Protein AF-A0A7C1BE95-F1 (afdb_monomer)

Radius of gyration: 9.38 Å; Cα contacts (8 Å, |Δi|>4): 49; chains: 1; bounding box: 23×14×25 Å

Sequence (37 aa):
MKVAIIGAGNGGQALAGYLAMKGFDVSIFNRSKKRIA

Secondary structure (DSSP, 8-state):
-EEEEE--SHHHHHHHHHHHHTT-EEEEE-SSGGG--

Foldseek 3Di:
DEEEQEDLDPVSVVVQVVVVVVVHNYDYDYPDCPRVD

Solvent-accessible surface area (backbone atoms only — not comparable to full-atom values): 2295 Å² total; per-residue (Å²): 111,81,45,80,44,85,39,45,48,75,68,41,47,53,50,45,52,55,42,40,77,71,71,38,52,66,47,79,40,52,99,52,66,93,55,63,128

Mean predicted aligned error: 2.45 Å

pLDDT: mean 94.61, std 6.64, range [64.25, 98.5]

Nearest PDB structures (foldseek):
  8jyt-assembly2_B  TM=9.021E-01  e=6.337E-02  synthetic construct
  5yeq-assembly1_B  TM=9.306E-01  e=1.209E-01  Sulfolobus acidocaldarius
  6s5e-assembly1_E-4  TM=8.697E-01  e=1.732E-01  Bacillus subtilis subsp. subtilis str. 168
  1m32-assembly3_E  TM=7.716E-01  e=4.100E-01  Salmonella enterica subsp. enterica serovar Typhimurium
  2huu-assembly1_B  TM=8.587E-01  e=9.035E-01  Aedes aegypti

Structure (mmCIF, N/CA/C/O backbone):
data_AF-A0A7C1BE95-F1
#
_entry.id   AF-A0A7C1BE95-F1
#
loop_
_atom_site.group_PDB
_atom_site.id
_atom_site.type_symbol
_atom_site.label_atom_id
_atom_site.label_alt_id
_atom_site.label_comp_id
_atom_site.label_asym_id
_atom_site.label_entity_id
_atom_site.label_seq_id
_atom_site.pdbx_PDB_ins_code
_atom_site.Cartn_x
_atom_site.Cartn_y
_atom_site.Cartn_z
_atom_site.occupancy
_atom_site.B_iso_or_equiv
_atom_site.auth_seq_id
_atom_site.auth_comp_id
_atom_site.auth_asym_id
_atom_site.auth_atom_id
_atom_site.pdbx_PDB_model_num
ATOM 1 N N .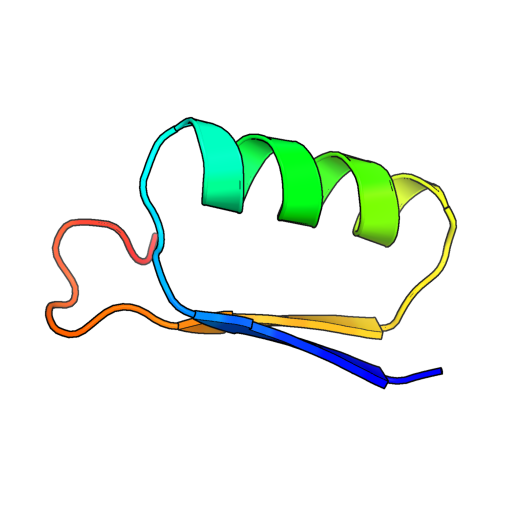 MET A 1 1 ? -13.666 -1.575 6.892 1.00 93.31 1 MET A N 1
ATOM 2 C CA . MET A 1 1 ? -13.568 -0.702 5.697 1.00 93.31 1 MET A CA 1
ATOM 3 C C . MET A 1 1 ? -12.440 -1.224 4.824 1.00 93.31 1 MET A C 1
ATOM 5 O O . MET A 1 1 ? -11.421 -1.607 5.387 1.00 93.31 1 MET A O 1
ATOM 9 N N . LYS A 1 2 ? -12.636 -1.270 3.501 1.00 97.56 2 LYS A N 1
ATOM 10 C CA . LYS A 1 2 ? -11.602 -1.684 2.542 1.00 97.56 2 LYS A CA 1
ATOM 11 C C . LYS A 1 2 ? -10.904 -0.459 1.967 1.00 97.56 2 LYS A C 1
ATOM 13 O O . LYS A 1 2 ? -11.588 0.492 1.592 1.00 97.56 2 LYS A O 1
ATOM 18 N N . VAL A 1 3 ? -9.577 -0.485 1.898 1.00 98.25 3 VAL A N 1
ATOM 19 C CA . VAL A 1 3 ? -8.763 0.630 1.402 1.00 98.25 3 VAL A CA 1
ATOM 20 C C . VAL A 1 3 ? -7.844 0.147 0.287 1.00 98.25 3 VAL A C 1
ATOM 22 O O . VAL A 1 3 ? -7.041 -0.763 0.478 1.00 98.25 3 VAL A O 1
ATOM 25 N N . ALA A 1 4 ? -7.940 0.789 -0.875 1.00 98.00 4 ALA A N 1
ATOM 26 C CA . ALA A 1 4 ? -7.015 0.582 -1.981 1.00 98.00 4 ALA A CA 1
ATOM 27 C C . ALA A 1 4 ? -6.000 1.731 -2.028 1.00 98.00 4 ALA A C 1
ATOM 29 O O . ALA A 1 4 ? -6.381 2.897 -2.114 1.00 98.00 4 ALA A O 1
ATOM 30 N N . ILE A 1 5 ? -4.711 1.400 -1.998 1.00 97.56 5 ILE A N 1
ATOM 31 C CA . ILE A 1 5 ? -3.611 2.357 -2.147 1.00 97.56 5 ILE A CA 1
ATOM 32 C C . ILE A 1 5 ? -3.009 2.187 -3.537 1.00 97.56 5 ILE A C 1
ATOM 34 O O . ILE A 1 5 ? -2.565 1.099 -3.904 1.00 97.56 5 ILE A O 1
ATOM 38 N N . ILE A 1 6 ? -2.970 3.271 -4.312 1.00 97.06 6 ILE A N 1
ATOM 39 C CA . ILE A 1 6 ? -2.387 3.281 -5.655 1.00 97.06 6 ILE A CA 1
ATOM 40 C C . ILE A 1 6 ? -1.009 3.945 -5.595 1.00 97.06 6 ILE A C 1
ATOM 42 O O . ILE A 1 6 ? -0.892 5.152 -5.408 1.00 97.06 6 ILE A O 1
ATOM 46 N N . GLY A 1 7 ? 0.032 3.134 -5.765 1.00 95.88 7 GLY A N 1
ATOM 47 C CA . GLY A 1 7 ? 1.437 3.527 -5.724 1.00 95.88 7 GLY A CA 1
ATOM 48 C C . GLY A 1 7 ? 2.185 2.847 -4.579 1.00 95.88 7 GLY A C 1
ATOM 49 O O . GLY A 1 7 ? 2.060 3.241 -3.426 1.00 95.88 7 GLY A O 1
ATOM 50 N N . ALA A 1 8 ? 3.046 1.878 -4.902 1.00 96.31 8 ALA A N 1
ATOM 51 C CA . ALA A 1 8 ? 3.868 1.157 -3.920 1.00 96.31 8 ALA A CA 1
ATOM 52 C C . ALA A 1 8 ? 5.257 1.794 -3.710 1.00 96.31 8 ALA A C 1
ATOM 54 O O . ALA A 1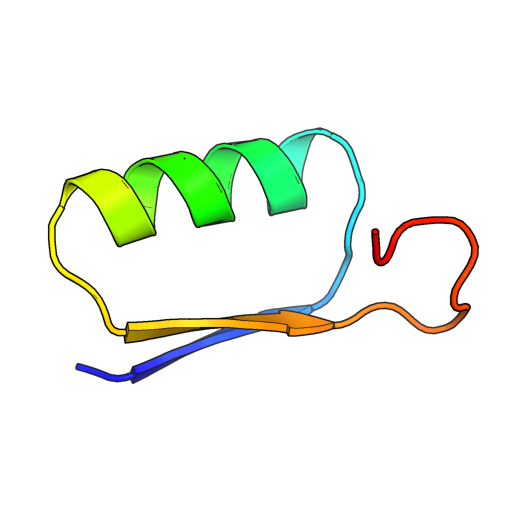 8 ? 6.269 1.110 -3.592 1.00 96.31 8 ALA A O 1
ATOM 55 N N . GLY A 1 9 ? 5.334 3.127 -3.724 1.00 94.38 9 GLY A N 1
ATOM 56 C CA . GLY A 1 9 ? 6.532 3.850 -3.280 1.00 94.38 9 GLY A CA 1
ATOM 57 C C . GLY A 1 9 ? 6.667 3.829 -1.753 1.00 94.38 9 GLY A C 1
ATOM 58 O O . GLY A 1 9 ? 5.781 3.333 -1.063 1.00 94.38 9 GLY A O 1
ATOM 59 N N . ASN A 1 10 ? 7.732 4.431 -1.216 1.00 95.88 10 ASN A N 1
ATOM 60 C CA . ASN A 1 10 ? 8.001 4.430 0.231 1.00 95.88 10 ASN A CA 1
ATOM 61 C C . ASN A 1 10 ? 6.804 4.956 1.047 1.00 95.88 10 ASN A C 1
ATOM 63 O O . ASN A 1 10 ? 6.402 4.334 2.024 1.00 95.88 10 ASN A O 1
ATOM 67 N N . GLY A 1 11 ? 6.187 6.061 0.610 1.00 96.75 11 GLY A N 1
ATOM 68 C CA . GLY A 1 11 ? 5.010 6.624 1.280 1.00 96.75 11 GLY A CA 1
ATOM 69 C C . GLY A 1 11 ? 3.774 5.726 1.199 1.00 96.75 11 GLY A C 1
ATOM 70 O O . GLY A 1 11 ? 3.082 5.546 2.195 1.00 96.75 11 GLY A O 1
ATOM 71 N N . GLY A 1 12 ? 3.519 5.113 0.038 1.00 96.50 12 GLY A N 1
ATOM 72 C CA . GLY A 1 12 ? 2.379 4.211 -0.138 1.00 96.50 12 GLY A CA 1
ATOM 73 C C . GLY 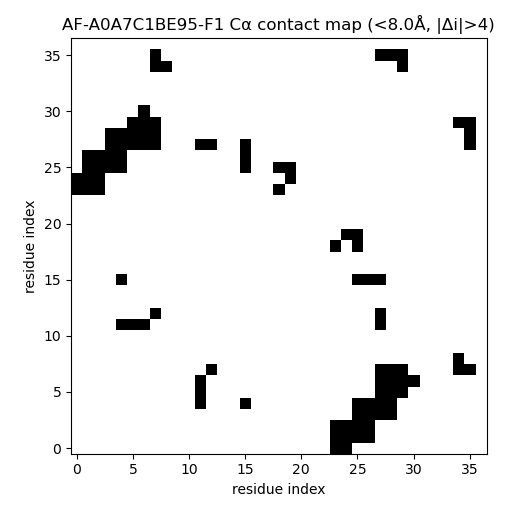A 1 12 ? 2.505 2.939 0.696 1.00 96.50 12 GLY A C 1
ATOM 74 O O . GLY A 1 12 ? 1.536 2.517 1.318 1.00 96.50 12 GLY A O 1
ATOM 75 N N . GLN A 1 13 ? 3.710 2.370 0.779 1.00 95.75 13 GLN A N 1
ATOM 76 C CA . GLN A 1 13 ? 3.995 1.217 1.636 1.00 95.75 13 GLN A CA 1
ATOM 77 C C . GLN A 1 13 ? 3.897 1.572 3.128 1.00 95.75 13 GLN A C 1
ATOM 79 O O . GLN A 1 13 ? 3.282 0.826 3.886 1.00 95.75 13 GLN A O 1
ATOM 84 N N . ALA A 1 14 ? 4.431 2.726 3.548 1.00 97.25 14 ALA A N 1
ATOM 85 C CA . ALA A 1 14 ? 4.311 3.198 4.929 1.00 97.25 14 ALA A CA 1
ATOM 86 C C . ALA A 1 14 ? 2.843 3.412 5.337 1.00 97.25 14 ALA A C 1
ATOM 88 O O . ALA A 1 14 ? 2.425 2.970 6.406 1.00 97.25 14 ALA A O 1
ATOM 89 N N . LEU A 1 15 ? 2.041 4.028 4.462 1.00 97.88 15 LEU A N 1
ATOM 90 C CA . LEU A 1 15 ? 0.608 4.211 4.686 1.00 97.88 15 LEU A CA 1
ATOM 91 C C . LEU A 1 15 ? -0.136 2.871 4.735 1.00 97.88 15 LEU A C 1
ATOM 93 O O . LEU A 1 15 ? -0.991 2.686 5.600 1.00 97.88 15 LEU A O 1
ATOM 97 N N . ALA A 1 16 ? 0.202 1.934 3.843 1.00 97.25 16 ALA A N 1
ATOM 98 C CA . ALA A 1 16 ? -0.392 0.601 3.836 1.00 97.25 16 ALA A CA 1
ATOM 99 C C . ALA A 1 16 ? -0.140 -0.130 5.156 1.00 97.25 16 ALA A C 1
ATOM 101 O O . ALA A 1 16 ? -1.085 -0.635 5.759 1.00 97.25 16 ALA A O 1
ATOM 102 N N . GLY A 1 17 ? 1.106 -0.112 5.639 1.00 97.19 17 GLY A N 1
ATOM 103 C CA . GLY A 1 17 ? 1.471 -0.679 6.934 1.00 97.19 17 GLY A CA 1
ATOM 104 C C . GLY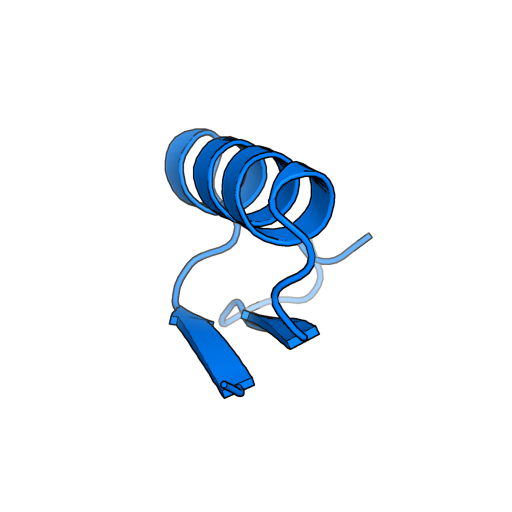 A 1 17 ? 0.725 -0.012 8.088 1.00 97.19 17 GLY A C 1
ATOM 105 O O . GLY A 1 17 ? 0.117 -0.699 8.903 1.00 97.19 17 GLY A O 1
ATOM 106 N N . TYR A 1 18 ? 0.691 1.323 8.123 1.00 98.31 18 TYR A N 1
ATOM 107 C CA . TYR A 1 18 ? -0.020 2.067 9.164 1.00 98.31 18 TYR A CA 1
ATOM 108 C C . TYR A 1 18 ? -1.518 1.726 9.217 1.00 98.31 18 TYR A C 1
ATOM 110 O O . TYR A 1 18 ? -2.055 1.465 10.292 1.00 98.31 18 TYR A O 1
ATOM 118 N N . LEU A 1 19 ? -2.200 1.693 8.069 1.00 98.25 19 LEU A N 1
ATOM 119 C CA . LEU A 1 19 ? -3.628 1.374 8.009 1.00 98.25 19 LEU A CA 1
ATOM 120 C C . LEU A 1 19 ? -3.905 -0.099 8.336 1.00 98.25 19 LEU A C 1
ATOM 122 O O . LEU A 1 19 ? -4.862 -0.389 9.055 1.00 98.25 19 LEU A O 1
ATOM 126 N N . ALA A 1 20 ? -3.047 -1.020 7.895 1.00 98.00 20 ALA A N 1
ATOM 127 C CA . ALA A 1 20 ? -3.150 -2.425 8.278 1.00 98.00 20 ALA A CA 1
ATOM 128 C C . ALA A 1 20 ? -3.008 -2.601 9.802 1.00 98.00 20 ALA A C 1
ATOM 130 O O . ALA A 1 20 ? -3.824 -3.280 10.421 1.00 98.00 20 ALA A O 1
ATOM 131 N N . MET A 1 21 ? -2.056 -1.905 10.441 1.00 98.25 21 MET A N 1
ATOM 132 C CA . MET A 1 21 ? -1.897 -1.895 11.906 1.00 98.25 21 MET A CA 1
ATOM 133 C C . MET A 1 21 ? -3.118 -1.329 12.647 1.00 98.25 21 MET A C 1
ATOM 135 O O . MET A 1 21 ? -3.338 -1.652 13.812 1.00 98.25 21 MET A O 1
ATOM 139 N N . LYS A 1 22 ? -3.920 -0.481 11.993 1.00 98.19 22 LYS A N 1
ATOM 140 C CA . LYS A 1 22 ? -5.187 0.039 12.530 1.00 98.19 22 LYS A CA 1
ATOM 141 C C . LYS A 1 22 ? -6.385 -0.890 12.289 1.00 98.19 22 LYS A C 1
ATOM 143 O O . LYS A 1 22 ? -7.491 -0.542 12.690 1.00 98.19 22 LYS A O 1
ATOM 148 N N . GLY A 1 23 ? -6.177 -2.058 11.679 1.00 98.06 23 GLY A N 1
ATOM 149 C CA . GLY A 1 23 ? -7.214 -3.068 11.450 1.00 98.06 23 GLY A CA 1
ATOM 150 C C . GLY A 1 23 ? -8.029 -2.861 10.173 1.00 98.06 23 GLY A C 1
ATOM 151 O O . GLY A 1 23 ? -9.100 -3.450 10.027 1.00 98.06 23 GLY A O 1
ATOM 152 N N . PHE A 1 24 ? -7.561 -2.019 9.248 1.00 98.50 24 PHE A N 1
ATOM 153 C CA . PHE A 1 24 ? -8.193 -1.893 7.936 1.00 98.50 24 PHE A CA 1
ATOM 154 C C . PHE A 1 24 ? -7.777 -3.043 7.011 1.00 98.50 24 PHE A C 1
ATOM 156 O O . PHE A 1 24 ? -6.639 -3.504 7.048 1.00 98.50 24 PHE A O 1
ATOM 163 N N . ASP A 1 25 ? -8.699 -3.466 6.144 1.00 98.31 25 ASP A N 1
ATOM 164 C CA . ASP A 1 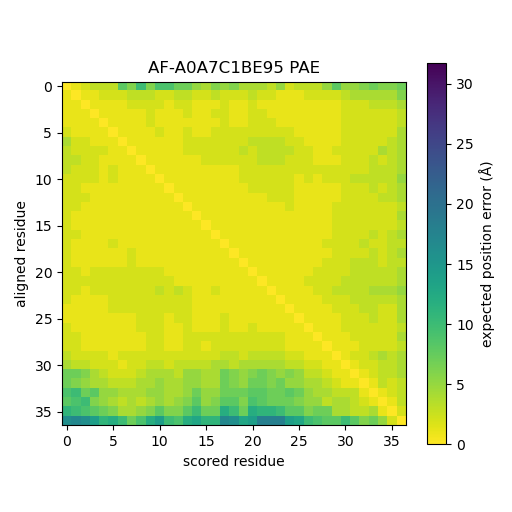25 ? -8.406 -4.380 5.036 1.00 98.31 25 ASP A CA 1
ATOM 165 C C . ASP A 1 25 ? -7.799 -3.557 3.890 1.00 98.31 25 ASP A C 1
ATOM 167 O O . ASP A 1 25 ? -8.491 -2.741 3.269 1.00 98.31 25 ASP A O 1
ATOM 171 N N . VAL A 1 26 ? -6.488 -3.692 3.681 1.00 98.25 26 VAL A N 1
ATOM 172 C CA . VAL A 1 26 ? -5.704 -2.837 2.782 1.00 98.25 26 VAL A CA 1
ATOM 173 C C . VAL A 1 26 ? -5.146 -3.651 1.624 1.00 98.25 26 VAL A C 1
ATOM 175 O O . VAL A 1 26 ? -4.515 -4.685 1.816 1.00 98.25 26 VAL A O 1
ATOM 178 N N . SER A 1 27 ? -5.303 -3.132 0.410 1.00 97.31 27 SER A N 1
ATOM 179 C CA . SER A 1 27 ? -4.624 -3.631 -0.787 1.00 97.31 27 SER A CA 1
ATOM 180 C C . SER A 1 27 ? -3.791 -2.516 -1.413 1.00 97.31 27 SER A C 1
ATOM 182 O O . SER A 1 27 ? -4.287 -1.405 -1.606 1.00 97.31 27 SER A O 1
ATOM 184 N N . ILE A 1 28 ? -2.530 -2.800 -1.742 1.00 96.75 28 ILE A N 1
ATOM 185 C CA . ILE A 1 28 ? -1.632 -1.850 -2.409 1.00 96.75 28 ILE A CA 1
ATOM 186 C C . ILE A 1 28 ? -1.340 -2.301 -3.838 1.00 96.75 28 ILE A C 1
ATOM 188 O O . ILE A 1 28 ? -1.023 -3.459 -4.095 1.00 96.75 28 ILE A O 1
ATOM 192 N N . PHE A 1 29 ? -1.429 -1.365 -4.776 1.00 96.06 29 PHE A N 1
ATOM 193 C CA . PHE A 1 29 ? -1.229 -1.611 -6.198 1.00 96.06 29 PHE A CA 1
ATOM 194 C C . PHE A 1 29 ? -0.125 -0.714 -6.742 1.00 96.06 29 PHE A C 1
ATOM 196 O O . PHE A 1 29 ? 0.110 0.396 -6.268 1.00 96.06 29 PHE A O 1
ATOM 203 N N . ASN A 1 30 ? 0.555 -1.177 -7.782 1.00 95.88 30 ASN A N 1
ATOM 204 C CA . ASN A 1 30 ? 1.566 -0.412 -8.493 1.00 95.88 30 ASN A CA 1
ATOM 205 C C . ASN A 1 30 ? 1.580 -0.832 -9.960 1.0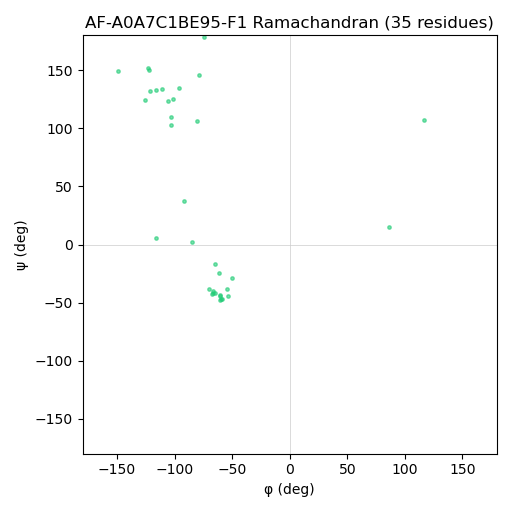0 95.88 30 ASN A C 1
ATOM 207 O O . ASN A 1 30 ? 1.332 -1.995 -10.269 1.00 95.88 30 ASN A O 1
ATOM 211 N N . ARG A 1 31 ? 1.925 0.095 -10.863 1.00 93.94 31 ARG A N 1
ATOM 212 C CA . ARG A 1 31 ? 1.954 -0.182 -12.311 1.00 93.94 31 ARG A CA 1
ATOM 213 C C . ARG A 1 31 ? 2.827 -1.390 -12.662 1.00 93.94 31 ARG A C 1
ATOM 215 O O . ARG A 1 31 ? 2.503 -2.141 -13.572 1.00 93.94 31 ARG A O 1
ATOM 222 N N . SER A 1 32 ? 3.960 -1.546 -11.979 1.00 91.06 32 SER A N 1
ATOM 223 C CA . SER A 1 32 ? 4.896 -2.649 -12.194 1.00 91.06 32 SER A CA 1
ATOM 224 C C . SER A 1 32 ? 5.122 -3.448 -10.917 1.00 91.06 32 SER A C 1
ATOM 226 O O . SER A 1 32 ? 5.109 -2.904 -9.809 1.00 91.06 32 SER A O 1
ATOM 228 N N . LYS A 1 33 ? 5.413 -4.740 -11.090 1.00 88.38 33 LYS A N 1
ATOM 229 C CA . LYS A 1 33 ? 5.659 -5.676 -9.985 1.00 88.38 33 LYS A CA 1
ATOM 230 C C . LYS A 1 33 ? 6.908 -5.353 -9.163 1.00 88.38 33 LYS A C 1
ATOM 232 O O . LYS A 1 33 ? 6.999 -5.795 -8.035 1.00 88.38 33 LYS A O 1
ATOM 237 N N . LYS A 1 34 ? 7.839 -4.529 -9.667 1.00 88.62 34 LYS A N 1
ATOM 238 C CA . LYS A 1 34 ? 9.112 -4.196 -8.989 1.00 88.62 34 LYS A CA 1
ATOM 239 C C . LYS A 1 34 ? 8.947 -3.744 -7.527 1.00 88.62 34 LYS A C 1
ATOM 241 O O . LYS A 1 34 ? 9.881 -3.886 -6.749 1.00 88.62 34 LYS A O 1
ATOM 246 N N . ARG A 1 35 ? 7.806 -3.138 -7.181 1.00 79.44 35 ARG A N 1
ATOM 247 C CA . ARG A 1 35 ? 7.524 -2.614 -5.834 1.00 79.44 35 ARG A CA 1
ATOM 248 C C . ARG A 1 35 ? 6.364 -3.313 -5.115 1.00 79.44 35 ARG A C 1
ATOM 250 O O . ARG A 1 35 ? 5.966 -2.865 -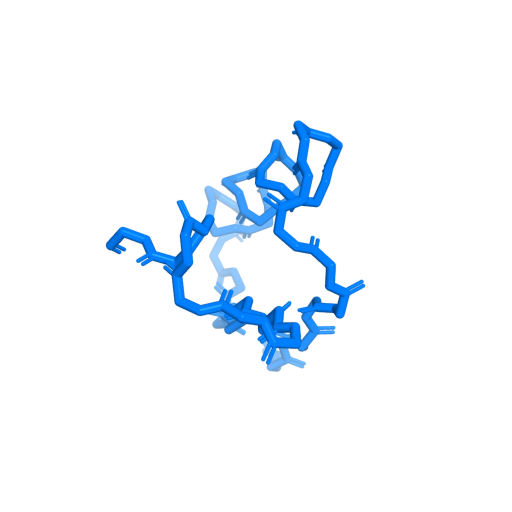4.045 1.00 79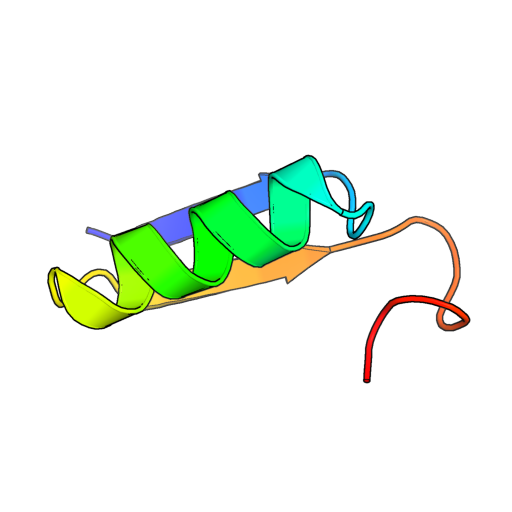.44 35 ARG A O 1
ATOM 257 N N . ILE A 1 36 ? 5.812 -4.365 -5.714 1.00 82.00 36 ILE A N 1
ATOM 258 C CA . ILE A 1 36 ? 4.823 -5.238 -5.082 1.00 82.00 36 ILE A CA 1
ATOM 259 C C . ILE A 1 36 ? 5.607 -6.491 -4.691 1.00 82.00 36 ILE A C 1
ATOM 261 O O . ILE A 1 36 ? 6.006 -7.244 -5.578 1.00 82.00 36 ILE A O 1
ATOM 265 N N . ALA A 1 37 ? 5.926 -6.614 -3.403 1.00 64.25 37 ALA A N 1
ATOM 266 C CA . ALA A 1 37 ? 6.636 -7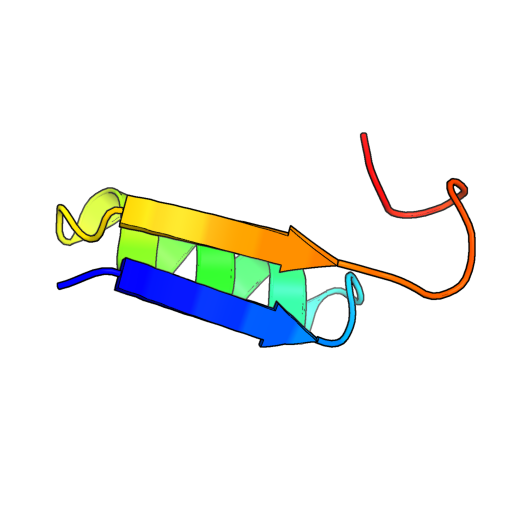.758 -2.835 1.00 64.25 37 ALA A CA 1
ATOM 267 C C . ALA A 1 37 ? 5.631 -8.773 -2.291 1.00 64.25 37 ALA A C 1
ATOM 269 O O . ALA A 1 37 ? 4.615 -8.312 -1.720 1.00 64.25 37 ALA A O 1
#